Protein AF-A0A183K8B1-F1 (afdb_monomer)

Structure (mmCIF, N/CA/C/O backbone):
data_AF-A0A183K8B1-F1
#
_entry.id   AF-A0A183K8B1-F1
#
loop_
_atom_site.group_PDB
_atom_site.id
_atom_site.type_symbol
_atom_site.label_atom_id
_atom_site.label_alt_id
_atom_site.label_comp_id
_atom_site.label_asym_id
_atom_site.label_entity_id
_atom_site.label_seq_id
_atom_site.pdbx_PDB_ins_code
_atom_site.Cartn_x
_atom_site.Cartn_y
_atom_site.Cartn_z
_atom_site.occupancy
_atom_site.B_iso_or_equiv
_atom_site.auth_seq_id
_atom_site.auth_comp_id
_atom_site.auth_asym_id
_atom_site.auth_atom_id
_atom_site.pdbx_PDB_model_num
ATOM 1 N N . MET A 1 1 ? 23.539 -10.081 -23.481 1.00 60.12 1 MET A N 1
ATOM 2 C CA . MET A 1 1 ? 23.898 -10.140 -22.038 1.00 60.12 1 MET A CA 1
ATOM 3 C C . MET A 1 1 ? 22.701 -10.659 -21.256 1.00 60.12 1 MET A C 1
ATOM 5 O O . MET A 1 1 ? 21.601 -10.225 -21.561 1.00 60.12 1 MET A O 1
ATOM 9 N N . LYS A 1 2 ? 22.880 -11.548 -20.270 1.00 54.91 2 LYS A N 1
ATOM 10 C CA . LYS A 1 2 ? 21.775 -12.071 -19.443 1.00 54.91 2 LYS A CA 1
ATOM 11 C C . LYS A 1 2 ? 21.718 -11.310 -18.114 1.00 54.91 2 LYS A C 1
ATOM 13 O O . LYS A 1 2 ? 22.654 -11.416 -17.323 1.00 54.91 2 LYS A O 1
ATOM 18 N N . LEU A 1 3 ? 20.654 -10.541 -17.868 1.00 58.91 3 LEU A N 1
ATOM 19 C CA . LEU A 1 3 ? 20.384 -9.954 -16.553 1.00 58.91 3 LEU A CA 1
ATOM 20 C C . LEU A 1 3 ? 20.205 -11.081 -15.522 1.00 58.91 3 LEU A C 1
ATOM 22 O O . LEU A 1 3 ? 19.231 -11.828 -15.559 1.00 58.91 3 LEU A O 1
ATOM 26 N N . LYS A 1 4 ? 21.150 -11.212 -14.586 1.00 58.53 4 LYS A N 1
ATOM 27 C CA . LYS A 1 4 ? 20.960 -12.012 -13.370 1.00 58.53 4 LYS A CA 1
ATOM 28 C C . LYS A 1 4 ? 20.281 -11.132 -12.325 1.00 58.53 4 LYS A C 1
ATOM 30 O O . LYS A 1 4 ? 20.931 -10.667 -11.395 1.00 58.53 4 LYS A O 1
ATOM 35 N N . LEU A 1 5 ? 18.987 -10.863 -12.485 1.00 58.50 5 LEU A N 1
ATOM 36 C CA . LEU A 1 5 ? 18.216 -10.334 -11.364 1.00 58.50 5 LEU A CA 1
ATOM 37 C C . LEU A 1 5 ? 17.808 -11.507 -10.473 1.00 58.50 5 LEU A C 1
ATOM 39 O O . LEU A 1 5 ? 17.198 -12.468 -10.945 1.00 58.50 5 LEU A O 1
ATOM 43 N N . LYS A 1 6 ? 18.119 -11.427 -9.174 1.00 52.44 6 LYS A N 1
ATOM 44 C CA . LYS A 1 6 ? 17.425 -12.245 -8.177 1.00 52.44 6 LYS A CA 1
ATOM 45 C C . LYS A 1 6 ? 15.944 -11.880 -8.280 1.00 52.44 6 LYS A C 1
ATOM 47 O O . LYS A 1 6 ? 15.563 -10.780 -7.876 1.00 52.44 6 LYS A O 1
ATOM 52 N N . LYS A 1 7 ? 15.124 -12.795 -8.812 1.00 53.41 7 LYS A N 1
ATOM 53 C CA . LYS A 1 7 ? 13.683 -12.810 -8.549 1.00 53.41 7 LYS A CA 1
ATOM 54 C C . LYS A 1 7 ? 13.554 -12.986 -7.042 1.00 53.41 7 LYS A C 1
ATOM 56 O O . LYS A 1 7 ? 13.583 -14.106 -6.544 1.00 53.41 7 LYS A O 1
ATOM 61 N N . HIS A 1 8 ? 13.516 -11.888 -6.302 1.00 51.09 8 HIS A N 1
ATOM 62 C CA . HIS A 1 8 ? 13.042 -11.912 -4.931 1.00 51.09 8 HIS A CA 1
ATOM 63 C C . HIS A 1 8 ? 11.532 -12.072 -5.049 1.00 51.09 8 HIS A C 1
ATOM 65 O O . HIS A 1 8 ? 10.762 -11.122 -5.025 1.00 51.09 8 HIS A O 1
ATOM 71 N N . TRP A 1 9 ? 11.140 -13.310 -5.334 1.00 42.25 9 TRP A N 1
ATOM 72 C CA . TRP A 1 9 ? 9.777 -13.751 -5.168 1.00 42.25 9 TRP A CA 1
ATOM 73 C C . TRP A 1 9 ? 9.468 -13.686 -3.676 1.00 42.25 9 TRP A C 1
ATOM 75 O O . TRP A 1 9 ? 10.339 -13.950 -2.845 1.00 42.25 9 TRP A O 1
ATOM 85 N N . THR A 1 10 ? 8.251 -13.251 -3.389 1.00 49.09 10 THR A N 1
ATOM 86 C CA . THR A 1 10 ? 7.690 -12.783 -2.124 1.00 49.09 10 THR A CA 1
ATOM 87 C C . THR A 1 10 ? 7.927 -13.776 -0.990 1.00 49.09 10 THR A C 1
ATOM 89 O O . THR A 1 10 ? 7.078 -14.599 -0.661 1.00 49.09 10 THR A O 1
ATOM 92 N N . MET A 1 11 ? 9.114 -13.731 -0.391 1.00 42.12 11 MET A N 1
ATOM 93 C CA . MET A 1 11 ? 9.374 -14.451 0.843 1.00 42.12 11 MET A CA 1
ATOM 94 C C . MET A 1 11 ? 8.544 -13.747 1.904 1.00 42.12 11 MET A C 1
ATOM 96 O O . MET A 1 11 ? 8.715 -12.544 2.096 1.00 42.12 11 MET A O 1
ATOM 100 N N . GLY A 1 12 ? 7.584 -14.478 2.472 1.00 49.41 12 GLY A N 1
ATOM 101 C CA . GLY A 1 12 ? 6.539 -13.978 3.355 1.00 49.41 12 GLY A CA 1
ATOM 102 C C . GLY A 1 12 ? 7.092 -13.099 4.464 1.00 49.41 12 GLY A C 1
ATOM 103 O O . GLY A 1 12 ? 7.432 -13.572 5.544 1.00 49.41 12 GLY A O 1
ATOM 104 N N . TRP A 1 13 ? 7.157 -11.801 4.195 1.00 39.41 13 TRP A N 1
ATOM 105 C CA . TRP A 1 13 ? 7.275 -10.807 5.231 1.00 39.41 13 TRP A CA 1
ATOM 106 C C . TRP A 1 13 ? 5.861 -10.584 5.730 1.00 39.41 13 TRP A C 1
ATOM 108 O O . TRP A 1 13 ? 5.041 -9.960 5.051 1.00 39.41 13 TRP A O 1
ATOM 118 N N . THR A 1 14 ? 5.568 -11.086 6.925 1.00 49.25 14 THR A N 1
ATOM 119 C CA . THR A 1 14 ? 4.448 -10.579 7.714 1.00 49.25 14 THR A CA 1
ATOM 120 C C . THR A 1 14 ? 4.822 -9.159 8.124 1.00 49.25 14 THR A C 1
ATOM 122 O O . THR A 1 14 ? 5.281 -8.905 9.234 1.00 49.25 14 THR A O 1
ATOM 125 N N . THR A 1 15 ? 4.744 -8.224 7.177 1.00 55.34 15 THR A N 1
ATOM 126 C CA . THR A 1 15 ? 4.876 -6.801 7.470 1.00 55.34 15 THR A CA 1
ATOM 127 C C . THR A 1 15 ? 3.787 -6.494 8.494 1.00 55.34 15 THR A C 1
ATOM 129 O O . THR A 1 15 ? 2.632 -6.831 8.216 1.00 55.34 15 THR A O 1
ATOM 132 N N . PRO A 1 16 ? 4.102 -5.924 9.673 1.00 64.56 16 PRO A N 1
ATOM 133 C CA . PRO A 1 16 ? 3.081 -5.552 10.638 1.00 64.56 16 PRO A CA 1
ATOM 134 C C . PRO A 1 16 ? 2.057 -4.672 9.932 1.00 64.56 16 PRO A C 1
ATOM 136 O O . PRO A 1 16 ? 2.375 -3.571 9.477 1.00 64.56 16 PRO A O 1
ATOM 139 N N . GLN A 1 17 ? 0.852 -5.205 9.753 1.00 69.62 17 GLN A N 1
ATOM 140 C CA . GLN A 1 17 ? -0.172 -4.524 8.989 1.00 69.62 17 GLN A CA 1
ATOM 141 C C . GLN A 1 17 ? -0.640 -3.334 9.819 1.00 69.62 17 GLN A C 1
ATOM 143 O O . GLN A 1 17 ? -1.295 -3.486 10.848 1.00 69.62 17 GLN A O 1
ATOM 148 N N . MET A 1 18 ? -0.208 -2.140 9.419 1.00 82.38 18 MET A N 1
ATOM 149 C CA . MET A 1 18 ? -0.478 -0.929 10.181 1.00 82.38 18 MET A CA 1
ATOM 150 C C . MET A 1 18 ? -1.971 -0.614 10.131 1.00 82.38 18 MET A C 1
ATOM 152 O O . MET A 1 18 ? -2.598 -0.699 9.074 1.00 82.38 18 MET A O 1
ATOM 156 N N . PHE A 1 19 ? -2.539 -0.204 11.261 1.00 86.94 19 PHE A N 1
ATOM 157 C CA . PHE A 1 19 ? -3.896 0.331 11.295 1.00 86.94 19 PHE A CA 1
ATOM 158 C C . PHE A 1 19 ? -3.945 1.719 10.654 1.00 86.94 19 PHE A C 1
ATOM 160 O O . PHE A 1 19 ? -2.958 2.462 10.655 1.00 86.94 19 PHE A O 1
ATOM 167 N N . ASN A 1 20 ? -5.098 2.084 10.096 1.00 84.19 20 ASN A N 1
ATOM 168 C CA . ASN A 1 20 ? -5.279 3.416 9.537 1.00 84.19 20 ASN A CA 1
ATOM 169 C C . ASN A 1 20 ? -5.493 4.453 10.657 1.00 84.19 20 ASN A C 1
ATOM 171 O O . ASN A 1 20 ? -6.607 4.666 11.130 1.00 84.19 20 ASN A O 1
ATOM 175 N N . THR A 1 21 ? -4.416 5.121 11.074 1.00 83.75 21 THR A N 1
ATOM 176 C CA . THR A 1 21 ? -4.439 6.118 12.158 1.00 83.75 21 THR A CA 1
ATOM 177 C C . THR A 1 21 ? -5.185 7.404 11.803 1.00 83.75 21 THR A C 1
ATOM 179 O O . THR A 1 21 ? -5.576 8.135 12.710 1.00 83.75 21 THR A O 1
ATOM 182 N N . ALA A 1 22 ? -5.456 7.670 10.518 1.00 85.88 22 ALA A N 1
ATOM 183 C CA . ALA A 1 22 ? -6.244 8.832 10.100 1.00 85.88 22 ALA A CA 1
ATOM 184 C C . ALA A 1 22 ? -7.673 8.799 10.669 1.00 85.88 22 ALA A C 1
ATOM 186 O O . ALA A 1 22 ? -8.267 9.844 10.908 1.00 85.88 22 ALA A O 1
ATOM 187 N N . PHE A 1 23 ? -8.212 7.611 10.964 1.00 83.31 23 PHE A N 1
ATOM 188 C CA . PHE A 1 23 ? -9.532 7.479 11.579 1.00 83.31 23 PHE A CA 1
ATOM 189 C C . PHE A 1 23 ? -9.610 8.003 13.015 1.00 83.31 23 PHE A C 1
ATOM 191 O O . PHE A 1 23 ? -10.708 8.273 13.483 1.00 83.31 23 PHE A O 1
ATOM 198 N N . LEU A 1 24 ? -8.479 8.188 13.700 1.00 84.88 24 LEU A N 1
ATOM 199 C CA . LEU A 1 24 ? -8.454 8.809 15.027 1.00 84.88 24 LEU A CA 1
ATOM 200 C C . LEU A 1 24 ? -8.565 10.341 14.966 1.00 84.88 24 LEU A C 1
ATOM 202 O O . LEU A 1 24 ? -8.808 10.963 15.995 1.00 84.88 24 LEU A O 1
ATOM 206 N N . GLN A 1 25 ? -8.387 10.947 13.786 1.00 89.81 25 GLN A N 1
ATOM 207 C CA . GLN A 1 25 ? -8.589 12.388 13.582 1.00 89.81 25 GLN A CA 1
ATOM 208 C C . GLN A 1 25 ? -10.073 12.738 13.398 1.00 89.81 25 GLN A C 1
ATOM 210 O O . GLN A 1 25 ? -10.485 13.865 13.652 1.00 89.81 25 GLN A O 1
ATOM 215 N N . ASP A 1 26 ? -10.878 11.766 12.972 1.00 90.75 26 ASP A N 1
ATOM 216 C CA . ASP A 1 26 ? -12.327 11.884 12.847 1.00 90.75 26 ASP A CA 1
ATOM 217 C C . ASP A 1 26 ? -12.967 11.708 14.232 1.00 90.75 26 ASP A C 1
ATOM 219 O O . ASP A 1 26 ? -12.818 10.667 14.877 1.00 90.75 26 ASP A O 1
ATOM 223 N N . THR A 1 27 ? -13.650 12.750 14.712 1.00 93.88 27 THR A N 1
ATOM 224 C CA . THR A 1 27 ? -14.203 12.785 16.075 1.00 93.88 27 THR A CA 1
ATOM 225 C C . THR A 1 27 ? -15.270 11.710 16.298 1.00 93.88 27 THR A C 1
ATOM 227 O O . THR A 1 27 ? -15.274 11.068 17.351 1.00 93.88 27 THR A O 1
ATOM 230 N N . ASP A 1 28 ? -16.120 11.444 15.306 1.00 92.88 28 ASP A N 1
ATOM 231 C CA . ASP A 1 28 ? -17.182 10.439 15.411 1.00 92.88 28 ASP A CA 1
ATOM 232 C C . ASP A 1 28 ? -16.593 9.029 15.464 1.00 92.88 28 ASP A C 1
ATOM 234 O O . ASP A 1 28 ? -16.975 8.203 16.300 1.00 92.88 28 ASP A O 1
ATOM 238 N N . LYS A 1 29 ? -15.591 8.756 14.623 1.00 91.00 29 LYS A N 1
ATOM 239 C CA . LYS A 1 29 ? -14.882 7.470 14.631 1.00 91.00 29 LYS A CA 1
ATOM 240 C C . LYS A 1 29 ? -14.051 7.264 15.889 1.00 91.00 29 LYS A C 1
ATOM 242 O O . LYS A 1 29 ? -14.022 6.148 16.408 1.00 91.00 29 LYS A O 1
ATOM 247 N N . LEU A 1 30 ? -13.414 8.309 16.412 1.00 91.25 30 LEU A N 1
ATOM 248 C CA . LEU A 1 30 ? -12.696 8.244 17.683 1.00 91.25 30 LEU A CA 1
ATOM 249 C C . LEU A 1 30 ? -13.650 7.911 18.839 1.00 91.25 30 LEU A C 1
ATOM 251 O O . LEU A 1 30 ? -13.333 7.069 19.679 1.00 91.25 30 LEU A O 1
ATOM 255 N N . ASN A 1 31 ? -14.832 8.529 18.871 1.00 93.12 31 ASN A N 1
ATOM 256 C CA . ASN A 1 31 ? -15.851 8.226 19.874 1.00 93.12 31 ASN A CA 1
ATOM 257 C C . ASN A 1 31 ? -16.369 6.791 19.734 1.00 93.12 31 ASN A C 1
ATOM 259 O O . ASN A 1 31 ? -16.463 6.074 20.730 1.00 93.12 31 ASN A O 1
ATOM 263 N N . LYS A 1 32 ? -16.598 6.322 18.501 1.00 93.62 32 LYS A N 1
ATOM 264 C CA . LYS A 1 32 ? -16.931 4.918 18.234 1.00 93.62 32 LYS A CA 1
ATOM 265 C C . LYS A 1 32 ? -15.842 3.967 18.737 1.00 93.62 32 LYS A C 1
ATOM 267 O O . LYS A 1 32 ? -16.165 2.973 19.380 1.00 93.62 32 LYS A O 1
ATOM 272 N N . PHE A 1 33 ? -14.567 4.274 18.494 1.00 92.50 33 PHE A N 1
ATOM 273 C CA . PHE A 1 33 ? -13.443 3.482 19.000 1.00 92.50 33 PHE A CA 1
ATOM 274 C C . PHE A 1 33 ? -13.455 3.387 20.525 1.00 92.50 33 PHE A C 1
ATOM 276 O O . PHE A 1 33 ? -13.341 2.286 21.056 1.00 92.50 33 PHE A O 1
ATOM 283 N N . LYS A 1 34 ? -13.659 4.510 21.227 1.00 93.25 34 LYS A N 1
ATOM 284 C CA . LYS A 1 34 ? -13.766 4.528 22.693 1.00 93.25 34 LYS A CA 1
ATOM 285 C C . LYS A 1 34 ? -14.896 3.626 23.189 1.00 93.25 34 LYS A C 1
ATOM 287 O O . LYS A 1 34 ? -14.653 2.809 24.066 1.00 93.25 34 LYS A O 1
ATOM 292 N N . ILE A 1 35 ? -16.088 3.719 22.595 1.00 94.81 35 ILE A N 1
ATOM 293 C CA . ILE A 1 35 ? -17.249 2.900 22.983 1.00 94.81 35 ILE A CA 1
ATOM 294 C C . ILE A 1 35 ? -16.970 1.409 22.757 1.00 94.81 35 ILE A C 1
ATOM 296 O O . ILE A 1 35 ? -17.158 0.603 23.665 1.00 94.81 35 ILE A O 1
ATOM 300 N N . VAL A 1 36 ? -16.483 1.034 21.568 1.00 95.31 36 VAL A N 1
ATOM 301 C CA . VAL A 1 36 ? -16.162 -0.366 21.236 1.00 95.31 36 VAL A CA 1
ATOM 302 C C . VAL A 1 36 ? -15.097 -0.917 22.182 1.00 95.31 36 VAL A C 1
ATOM 304 O O . VAL A 1 36 ? -15.221 -2.041 22.667 1.00 95.31 36 VAL A O 1
ATOM 307 N N . LEU A 1 37 ? -14.063 -0.125 22.472 1.00 93.62 37 LEU A N 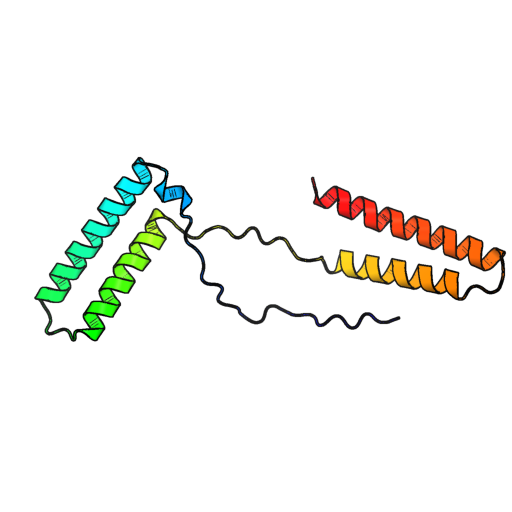1
ATOM 308 C CA . LEU A 1 37 ? -12.998 -0.509 23.387 1.00 93.62 37 LEU A CA 1
ATOM 309 C C . LEU A 1 37 ? -13.531 -0.701 24.812 1.00 93.62 37 LEU A C 1
ATOM 311 O O . LEU A 1 37 ? -13.280 -1.746 25.405 1.00 93.62 37 LEU A O 1
ATOM 315 N N . SER A 1 38 ? -14.302 0.255 25.336 1.00 92.81 38 SER A N 1
ATOM 316 C CA . SER A 1 38 ? -14.916 0.173 26.666 1.00 92.81 38 SER A CA 1
ATOM 317 C C . SER A 1 38 ? -15.825 -1.045 26.807 1.00 92.81 38 SER A C 1
ATOM 319 O O . SER A 1 38 ? -15.702 -1.780 27.782 1.00 92.81 38 SER A O 1
ATOM 321 N N . ASN A 1 39 ? -16.667 -1.320 25.808 1.00 92.69 39 ASN A N 1
ATOM 322 C CA . ASN A 1 39 ? -17.549 -2.487 25.818 1.00 92.69 39 ASN A CA 1
ATOM 323 C C . ASN A 1 39 ? -16.753 -3.803 25.844 1.00 92.69 39 ASN A C 1
ATOM 325 O O . ASN A 1 39 ? -17.090 -4.717 26.595 1.00 92.69 39 ASN A O 1
ATOM 329 N N . LYS A 1 40 ? -15.669 -3.900 25.061 1.00 91.44 40 LYS A N 1
ATOM 330 C CA . LYS A 1 40 ? -14.796 -5.087 25.044 1.00 91.44 40 LYS A CA 1
ATOM 331 C C . LYS A 1 40 ? -14.029 -5.263 26.353 1.00 91.44 40 LYS A C 1
ATOM 333 O O . LYS A 1 40 ? -13.895 -6.388 26.821 1.00 91.44 40 LYS A O 1
ATOM 338 N N . PHE A 1 41 ? -13.550 -4.175 26.953 1.00 87.50 41 PHE A N 1
ATOM 339 C CA . PHE A 1 41 ? -12.888 -4.225 28.257 1.00 87.50 41 PHE A CA 1
ATOM 340 C C . PHE A 1 41 ? -13.843 -4.618 29.380 1.00 87.50 41 PHE A C 1
ATOM 342 O O . PHE A 1 41 ? -13.432 -5.371 30.255 1.00 87.50 41 PHE A O 1
ATOM 349 N N . GLN A 1 42 ? -15.098 -4.164 29.344 1.00 89.50 42 GLN A N 1
ATOM 350 C CA . GLN A 1 42 ? -16.102 -4.580 30.321 1.00 89.50 42 GLN A CA 1
ATOM 351 C C . GLN A 1 42 ? -16.349 -6.089 30.237 1.00 89.50 42 GLN A C 1
ATOM 353 O O . GLN A 1 42 ? -16.185 -6.785 31.232 1.00 89.50 42 GLN A O 1
ATOM 358 N N . ALA A 1 43 ? -16.614 -6.608 29.033 1.00 85.06 43 ALA A N 1
ATOM 359 C CA . ALA A 1 43 ? -16.785 -8.045 28.816 1.00 85.06 43 ALA A CA 1
ATOM 360 C C . ALA A 1 43 ? -15.550 -8.857 29.253 1.00 85.06 43 ALA A C 1
ATOM 362 O O . ALA A 1 43 ? -15.673 -9.959 29.782 1.00 85.06 43 ALA A O 1
ATOM 363 N N . PHE A 1 44 ? -14.351 -8.304 29.054 1.00 82.38 44 PHE A N 1
ATOM 364 C CA . PHE A 1 44 ? -13.109 -8.927 29.496 1.00 82.38 44 PHE A CA 1
ATOM 365 C C . PHE A 1 44 ? -12.945 -8.908 31.023 1.00 82.38 44 PHE A C 1
ATOM 367 O O . PHE A 1 44 ? -12.529 -9.903 31.603 1.00 82.38 44 PHE A O 1
ATOM 374 N N . HIS A 1 45 ? -13.294 -7.809 31.690 1.00 80.25 45 HIS A N 1
ATOM 375 C CA . HIS A 1 45 ? -13.273 -7.709 33.149 1.00 80.25 45 HIS A CA 1
ATOM 376 C C . HIS A 1 45 ? -14.269 -8.680 33.795 1.00 80.25 45 HIS A C 1
ATOM 378 O O . HIS A 1 45 ? -13.930 -9.356 34.764 1.00 80.25 45 HIS A O 1
ATOM 384 N N . ASP A 1 46 ? -15.468 -8.803 33.225 1.00 83.88 46 ASP A N 1
ATOM 385 C CA . ASP A 1 46 ? -16.482 -9.753 33.686 1.00 83.88 46 ASP A CA 1
ATOM 386 C C . ASP A 1 46 ? -15.987 -11.206 33.552 1.00 83.88 4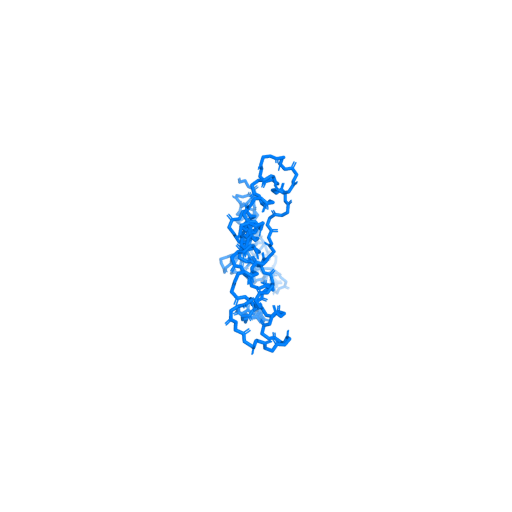6 ASP A C 1
ATOM 388 O O . ASP A 1 46 ? -16.211 -12.017 34.449 1.00 83.88 46 ASP A O 1
ATOM 392 N N . LEU A 1 47 ? -15.237 -11.514 32.485 1.00 80.06 47 LEU A N 1
ATOM 393 C CA . LEU A 1 47 ? -14.582 -12.811 32.287 1.00 80.06 47 LEU A CA 1
ATOM 394 C C . LEU A 1 47 ? -13.471 -13.072 33.321 1.00 80.06 47 LEU A C 1
ATOM 396 O O . LEU A 1 47 ? -13.394 -14.166 33.873 1.00 80.06 47 LEU A O 1
ATOM 400 N N . LEU A 1 48 ? -12.631 -12.073 33.615 1.00 75.75 48 LEU A N 1
ATOM 401 C CA . LEU A 1 48 ? -11.520 -12.208 34.565 1.00 75.75 48 LEU A CA 1
ATOM 402 C C . LEU A 1 48 ? -11.967 -12.420 36.015 1.00 75.75 48 LEU A C 1
ATOM 404 O O . LEU A 1 48 ? -11.271 -13.089 36.770 1.00 75.75 48 LEU A O 1
ATOM 408 N N . ASN A 1 49 ? -13.113 -11.865 36.413 1.00 73.69 49 ASN A N 1
ATOM 409 C CA . ASN A 1 49 ? -13.626 -12.021 37.777 1.00 73.69 49 ASN A CA 1
ATOM 410 C C . ASN A 1 49 ? -14.270 -13.394 38.039 1.00 73.69 49 ASN A C 1
ATOM 412 O O . ASN A 1 49 ? -14.583 -13.701 39.188 1.00 73.69 49 ASN A O 1
ATOM 416 N N . GLY A 1 50 ? -14.492 -14.204 36.997 1.00 66.19 50 GLY A N 1
ATOM 417 C CA . GLY A 1 50 ? -15.111 -15.528 37.103 1.00 66.19 50 GLY A CA 1
ATOM 418 C C . GLY A 1 50 ? -14.132 -16.707 37.140 1.00 66.19 50 GLY A C 1
ATOM 419 O O . GLY A 1 50 ? -14.546 -17.812 37.481 1.00 66.19 50 GLY A O 1
ATOM 420 N N . GLU A 1 51 ? -12.855 -16.506 36.800 1.00 60.62 51 GLU A N 1
ATOM 421 C CA . GLU A 1 51 ? -11.882 -17.586 36.593 1.00 60.62 51 GLU A CA 1
ATOM 422 C C . GLU A 1 51 ? -10.529 -17.233 37.241 1.00 60.62 51 GLU A C 1
ATOM 424 O O . GLU A 1 51 ? -10.045 -16.107 37.108 1.00 60.62 51 GLU A O 1
ATOM 429 N N . GLU A 1 52 ? -9.908 -18.191 37.949 1.00 64.50 52 GLU A N 1
ATOM 430 C CA . GLU A 1 52 ? -8.580 -18.057 38.578 1.00 64.50 52 GLU A CA 1
ATOM 431 C C . GLU A 1 52 ? -7.491 -18.023 37.491 1.00 64.50 52 GLU A C 1
ATOM 433 O O . GLU A 1 52 ? -6.753 -18.972 37.225 1.00 64.50 52 GLU A O 1
ATOM 438 N N . THR A 1 53 ? -7.467 -16.912 36.768 1.00 67.38 53 THR A N 1
ATOM 439 C CA . THR A 1 53 ? -6.680 -16.721 35.562 1.00 67.38 53 THR A CA 1
ATOM 440 C C . THR A 1 53 ? -5.286 -16.227 35.912 1.00 67.38 53 THR A C 1
ATOM 442 O O . THR A 1 53 ? -5.074 -15.307 36.703 1.00 67.38 53 THR A O 1
ATOM 445 N N . THR A 1 54 ? -4.285 -16.846 35.294 1.00 81.12 54 THR A N 1
ATOM 446 C CA . THR A 1 54 ? -2.890 -16.447 35.482 1.00 81.12 54 THR A CA 1
ATOM 447 C C . THR A 1 54 ? -2.647 -15.029 34.946 1.00 81.12 54 THR A C 1
ATOM 449 O O . THR A 1 54 ? -3.225 -14.605 33.946 1.00 81.12 54 THR A O 1
ATOM 452 N N . MET A 1 55 ? -1.706 -14.291 35.535 1.00 80.88 55 MET A N 1
ATOM 453 C CA . MET A 1 55 ? -1.335 -12.950 35.051 1.00 80.88 55 MET A CA 1
ATOM 454 C C . MET A 1 55 ? -0.975 -12.928 33.546 1.00 80.88 55 MET A C 1
ATOM 456 O O . MET A 1 55 ? -1.233 -11.947 32.847 1.00 80.88 55 MET A O 1
ATOM 460 N N . VAL A 1 56 ? -0.423 -14.031 33.026 1.00 82.62 56 VAL A N 1
ATOM 461 C CA . VAL A 1 56 ? -0.054 -14.198 31.611 1.00 82.62 56 VAL A CA 1
ATOM 462 C C . VAL A 1 56 ? -1.283 -14.275 30.701 1.00 82.62 56 VAL A C 1
ATOM 464 O O . VAL A 1 56 ? -1.302 -13.628 29.651 1.00 82.62 56 VAL A O 1
ATOM 467 N N . SER A 1 57 ? -2.319 -15.027 31.089 1.00 83.50 57 SER A N 1
ATOM 468 C CA . SER A 1 57 ? -3.578 -15.082 30.332 1.00 83.50 57 SER A CA 1
ATOM 469 C C . SE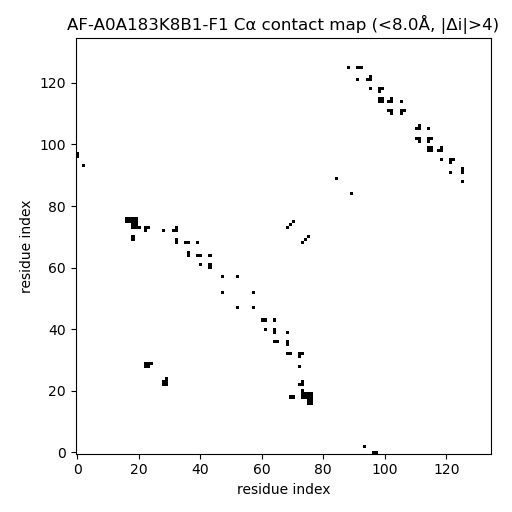R A 1 57 ? -4.284 -13.728 30.325 1.00 83.50 57 SER A C 1
ATOM 471 O O . SER A 1 57 ? -4.805 -13.317 29.289 1.00 83.50 57 SER A O 1
ATOM 473 N N . ASN A 1 58 ? -4.196 -12.981 31.427 1.00 84.88 58 ASN A N 1
ATOM 474 C CA . ASN A 1 58 ? -4.841 -11.671 31.550 1.00 84.88 58 ASN A CA 1
ATOM 475 C C . ASN A 1 58 ? -4.179 -10.664 30.612 1.00 84.88 58 ASN A C 1
ATOM 477 O O . ASN A 1 58 ? -4.851 -9.975 29.845 1.00 84.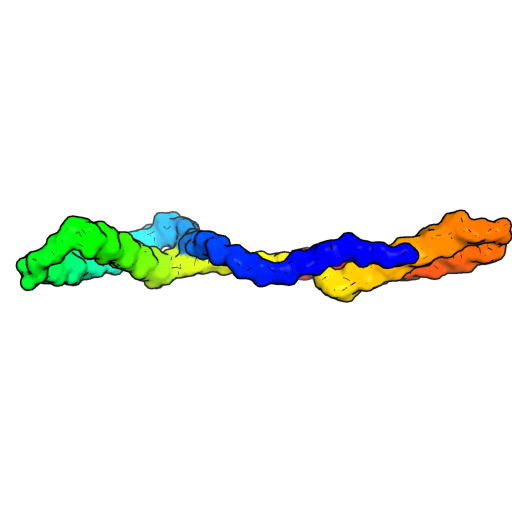88 58 ASN A O 1
ATOM 481 N N . TRP A 1 59 ? -2.845 -10.651 30.589 1.00 85.94 59 TRP A N 1
ATOM 482 C CA . TRP A 1 59 ? -2.084 -9.837 29.647 1.00 85.94 59 TRP A CA 1
ATOM 483 C C . TRP A 1 59 ? -2.399 -10.177 28.182 1.00 85.94 59 TRP A C 1
ATOM 485 O O . TRP A 1 59 ? -2.558 -9.278 27.350 1.00 85.94 59 TRP A O 1
ATOM 495 N N . LYS A 1 60 ? -2.533 -11.470 27.858 1.00 88.69 60 LYS A N 1
ATOM 496 C CA . LYS A 1 60 ? -2.910 -11.924 26.513 1.00 88.69 60 LYS A CA 1
ATOM 497 C C . LYS A 1 60 ? -4.292 -11.402 26.110 1.00 88.69 60 LYS A C 1
ATOM 499 O O . LYS 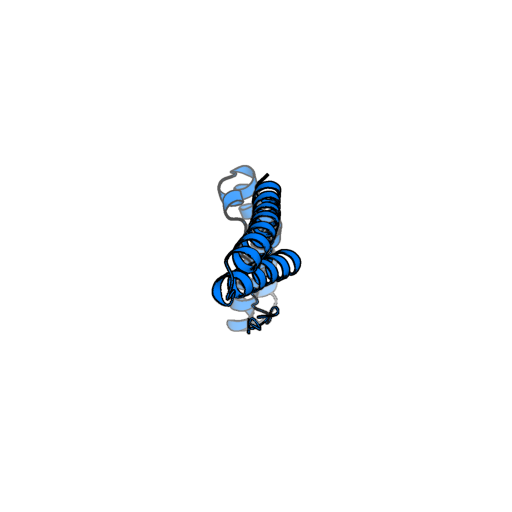A 1 60 ? -4.424 -10.841 25.024 1.00 88.69 60 LYS A O 1
ATOM 504 N N . GLY A 1 61 ? -5.285 -11.521 26.986 1.00 88.25 61 GLY A N 1
ATOM 505 C CA . GLY A 1 61 ? -6.645 -11.079 26.693 1.00 88.25 61 GLY A CA 1
ATOM 506 C C . GLY A 1 61 ? -6.782 -9.558 26.546 1.00 88.25 61 GLY A C 1
ATOM 507 O O . GLY A 1 61 ? -7.449 -9.096 25.622 1.00 88.25 61 GLY A O 1
ATOM 508 N N . ILE A 1 62 ? -6.048 -8.763 27.339 1.00 87.12 62 ILE A N 1
ATOM 509 C CA . ILE A 1 62 ? -5.970 -7.299 27.154 1.00 87.12 62 ILE A CA 1
ATOM 510 C C . ILE A 1 62 ? -5.432 -6.965 25.759 1.00 87.12 62 ILE A C 1
ATOM 512 O O . ILE A 1 62 ? -5.993 -6.134 25.037 1.00 87.12 62 ILE A O 1
ATOM 516 N N . LYS A 1 63 ? -4.346 -7.631 25.354 1.00 90.31 63 LYS A N 1
ATOM 517 C CA . LYS A 1 63 ? -3.742 -7.426 24.036 1.00 90.31 63 LYS A CA 1
ATOM 518 C C . LYS A 1 63 ? -4.719 -7.780 22.911 1.00 90.31 63 LYS A C 1
ATOM 520 O O . LYS A 1 63 ? -4.789 -7.050 21.920 1.00 90.31 63 LYS A O 1
ATOM 525 N N . GLU A 1 64 ? -5.479 -8.861 23.057 1.00 89.94 64 GLU A N 1
ATOM 526 C CA . GLU A 1 64 ? -6.491 -9.299 22.089 1.00 89.94 64 GLU A CA 1
ATOM 527 C C . GLU A 1 64 ? -7.684 -8.339 22.016 1.00 89.94 64 GLU A C 1
ATOM 529 O O . GLU A 1 64 ? -8.093 -7.975 20.912 1.00 89.94 64 GLU A O 1
ATOM 534 N N . ALA A 1 65 ? -8.183 -7.846 23.153 1.00 89.69 65 ALA A N 1
ATOM 535 C CA . ALA A 1 65 ? -9.273 -6.872 23.208 1.00 89.69 65 ALA A CA 1
ATOM 536 C C . ALA A 1 65 ? -8.906 -5.566 22.484 1.00 89.69 65 ALA A C 1
ATOM 538 O O . ALA A 1 65 ? -9.656 -5.102 21.618 1.00 89.69 65 ALA A O 1
ATOM 539 N N . ILE A 1 66 ? -7.715 -5.021 22.763 1.00 90.75 66 ILE A N 1
ATOM 540 C CA . ILE A 1 66 ? -7.196 -3.822 22.088 1.00 90.75 66 ILE A CA 1
ATOM 541 C C . ILE A 1 66 ? -7.028 -4.088 20.588 1.00 90.75 66 ILE A C 1
ATOM 543 O O . ILE A 1 66 ? -7.501 -3.314 19.756 1.00 90.75 66 ILE A O 1
ATO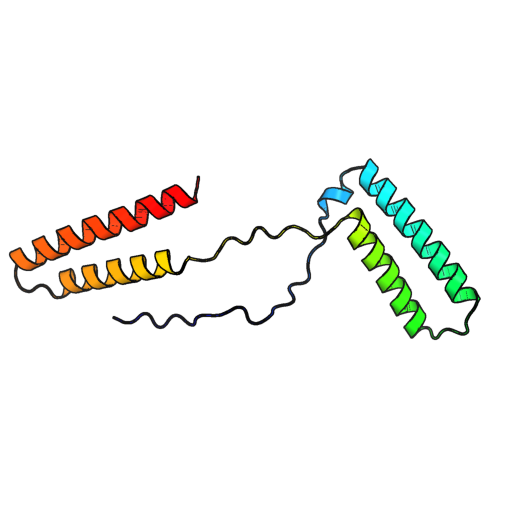M 547 N N . THR A 1 67 ? -6.395 -5.206 20.225 1.00 91.38 67 THR A N 1
ATOM 548 C CA . THR A 1 67 ? -6.156 -5.564 18.819 1.00 91.38 67 THR A CA 1
ATOM 549 C C . THR A 1 67 ? -7.471 -5.730 18.056 1.00 91.38 67 THR A C 1
ATOM 551 O O . THR A 1 67 ? -7.588 -5.283 16.917 1.00 91.38 67 THR A O 1
ATOM 554 N N . SER A 1 68 ? -8.483 -6.332 18.677 1.00 90.75 68 SER A N 1
ATOM 555 C CA . SER A 1 68 ? -9.813 -6.523 18.097 1.00 90.75 68 SER A CA 1
ATOM 556 C C . SER A 1 68 ? -10.555 -5.196 17.909 1.00 90.75 68 SER A C 1
ATOM 558 O O . SER A 1 68 ? -11.144 -4.963 16.855 1.00 90.75 68 SER A O 1
ATOM 560 N N . ALA A 1 69 ? -10.507 -4.287 18.889 1.00 91.81 69 ALA A N 1
ATOM 561 C CA . ALA A 1 69 ? -11.087 -2.947 18.757 1.00 91.81 69 ALA A CA 1
ATOM 562 C C . ALA A 1 69 ? -10.430 -2.142 17.620 1.00 91.81 69 ALA A C 1
ATOM 564 O O . ALA A 1 69 ? -11.124 -1.504 16.826 1.00 91.81 69 ALA A O 1
ATOM 565 N N . CYS A 1 70 ? -9.101 -2.220 17.495 1.00 89.88 70 CYS A N 1
ATOM 566 C CA . CYS A 1 70 ? -8.366 -1.581 16.404 1.00 89.88 70 CYS A CA 1
ATOM 567 C C . CYS A 1 70 ? -8.785 -2.128 15.030 1.00 89.88 70 CYS A C 1
ATOM 569 O O . CYS A 1 70 ? -9.019 -1.341 14.115 1.00 89.88 70 CYS A O 1
ATOM 571 N N . HIS A 1 71 ? -8.940 -3.449 14.879 1.00 90.19 71 HIS A N 1
ATOM 572 C CA . HIS A 1 71 ? -9.419 -4.042 13.624 1.00 90.19 71 HIS A CA 1
ATOM 573 C C . HIS A 1 71 ? -10.827 -3.575 13.248 1.00 90.19 71 HIS A C 1
ATOM 575 O O . HIS A 1 71 ? -11.064 -3.251 12.087 1.00 90.19 71 HIS A O 1
ATOM 581 N N . GLU A 1 72 ? -11.741 -3.522 14.215 1.00 90.75 72 GLU A N 1
ATOM 582 C CA . GLU A 1 72 ? -13.151 -3.203 13.973 1.00 90.75 72 GLU A CA 1
ATOM 583 C C . GLU A 1 72 ? -13.377 -1.745 13.555 1.00 90.75 72 GLU A C 1
ATOM 585 O O . GLU A 1 72 ? -14.216 -1.469 12.698 1.00 90.75 72 GLU A O 1
ATOM 590 N N . VAL A 1 73 ? -12.636 -0.806 14.153 1.00 91.12 73 VAL A N 1
ATOM 591 C CA . VAL A 1 73 ? -12.876 0.629 13.932 1.00 91.12 73 VAL A CA 1
ATOM 592 C C . VAL A 1 73 ? -11.852 1.264 13.003 1.00 91.12 73 VAL A C 1
ATOM 594 O O . VAL A 1 73 ? -12.226 2.042 12.128 1.00 91.12 73 VAL A O 1
ATOM 597 N N . LEU A 1 74 ? -10.566 0.953 13.179 1.00 89.69 74 LEU A N 1
ATOM 598 C CA . LEU A 1 74 ? -9.503 1.558 12.374 1.00 89.69 74 LEU A CA 1
ATOM 599 C C . LEU A 1 74 ? -9.295 0.794 11.068 1.00 89.69 74 LEU A C 1
ATOM 601 O O . LEU A 1 74 ? -8.938 1.390 10.055 1.00 89.69 74 LEU A O 1
ATOM 605 N N . GLY A 1 75 ? -9.495 -0.524 11.084 1.00 87.88 75 GLY A N 1
ATOM 606 C CA . GLY A 1 75 ? -9.171 -1.378 9.952 1.00 87.88 75 GLY A CA 1
ATOM 607 C C . GLY A 1 75 ? -7.700 -1.272 9.534 1.00 87.88 75 GLY A C 1
ATOM 608 O O . GLY A 1 75 ? -6.897 -0.481 10.042 1.00 87.88 75 GLY A O 1
ATOM 609 N N . HIS A 1 76 ? -7.307 -2.100 8.578 1.00 84.94 76 HIS A N 1
ATOM 610 C CA . HIS A 1 76 ? -5.945 -2.053 8.067 1.00 84.94 76 HIS A CA 1
ATOM 611 C C . HIS A 1 76 ? -5.755 -0.923 7.070 1.00 84.94 76 HIS A C 1
ATOM 613 O O . HIS A 1 76 ? -6.599 -0.664 6.209 1.00 84.94 76 HIS A O 1
ATOM 619 N N . LYS A 1 77 ? -4.588 -0.285 7.141 1.00 81.62 77 LYS A N 1
ATOM 620 C CA . LYS A 1 77 ? -4.133 0.616 6.095 1.00 81.62 77 LYS A CA 1
ATOM 621 C C . LYS A 1 77 ? -4.030 -0.189 4.803 1.00 81.62 77 LYS A C 1
ATOM 623 O O . 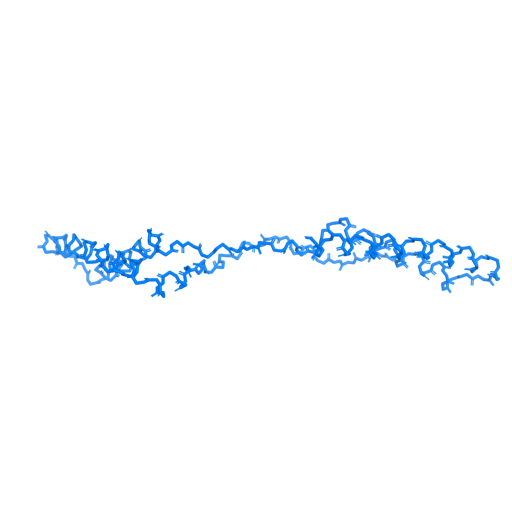LYS A 1 77 ? -3.302 -1.180 4.724 1.00 81.62 77 LYS A O 1
ATOM 628 N N . LYS A 1 78 ? -4.773 0.236 3.781 1.00 73.88 78 LYS A N 1
ATOM 629 C CA . LYS A 1 78 ? -4.652 -0.344 2.446 1.00 73.88 78 LYS A CA 1
ATOM 630 C C . LYS A 1 78 ? -3.266 0.003 1.921 1.00 73.88 78 LYS A C 1
ATOM 632 O O . LYS A 1 78 ? -2.951 1.168 1.682 1.00 73.88 78 LYS A O 1
ATOM 637 N N . HIS A 1 79 ? -2.426 -1.009 1.772 1.00 67.56 79 HIS A N 1
ATOM 638 C CA . HIS A 1 79 ? -1.208 -0.866 1.002 1.00 67.56 79 HIS A CA 1
ATOM 639 C C . HIS A 1 79 ? -1.620 -0.892 -0.465 1.00 67.56 79 HIS A C 1
ATOM 641 O O . HIS A 1 79 ? -2.022 -1.932 -0.982 1.00 67.56 79 HIS A O 1
ATOM 647 N N . HIS A 1 80 ? -1.555 0.258 -1.135 1.00 61.47 80 HIS A N 1
ATOM 648 C CA . HIS A 1 80 ? -1.546 0.261 -2.590 1.00 61.47 80 HIS A CA 1
ATOM 649 C C . HIS A 1 80 ? -0.260 -0.441 -2.997 1.00 61.47 80 HIS A C 1
ATOM 651 O O . HIS A 1 80 ? 0.832 0.112 -2.849 1.00 61.47 80 HIS A O 1
ATOM 657 N N . HIS A 1 81 ? -0.378 -1.700 -3.410 1.00 58.31 81 HIS A N 1
ATOM 658 C CA . HIS A 1 81 ? 0.754 -2.396 -3.977 1.00 58.31 81 HIS A CA 1
ATOM 659 C C . HIS A 1 81 ? 1.105 -1.668 -5.269 1.00 58.31 81 HIS A C 1
ATOM 661 O O . HIS A 1 81 ? 0.396 -1.763 -6.267 1.00 58.31 81 HIS A O 1
ATOM 667 N N . LYS A 1 82 ? 2.173 -0.874 -5.229 1.00 57.28 82 LYS A N 1
ATOM 668 C CA . LYS A 1 82 ? 2.823 -0.438 -6.450 1.00 57.28 82 LYS A CA 1
ATOM 669 C C . LYS A 1 82 ? 3.604 -1.651 -6.914 1.00 57.28 82 LYS A C 1
ATOM 671 O O . LYS A 1 82 ? 4.610 -1.979 -6.285 1.00 57.28 82 LYS A O 1
ATOM 676 N N . GLU A 1 83 ? 3.102 -2.336 -7.939 1.00 54.94 83 GLU A N 1
ATOM 677 C CA . GLU A 1 83 ? 3.858 -3.401 -8.587 1.00 54.94 83 GLU A CA 1
ATOM 678 C C . GLU A 1 83 ? 5.233 -2.833 -8.933 1.00 54.94 83 GLU A C 1
ATOM 680 O O . GLU A 1 83 ? 5.385 -1.905 -9.733 1.00 54.94 83 GLU A O 1
ATOM 685 N N . TRP A 1 84 ? 6.249 -3.326 -8.235 1.00 66.56 84 TRP A N 1
ATOM 686 C CA . TRP A 1 84 ? 7.616 -3.025 -8.594 1.00 66.56 84 TRP A CA 1
ATOM 687 C C . TRP A 1 84 ? 7.881 -3.718 -9.921 1.00 66.56 84 TRP A C 1
ATOM 689 O O . TRP A 1 84 ? 7.820 -4.937 -9.976 1.00 66.56 84 TRP A O 1
ATOM 699 N N . ILE A 1 85 ? 8.143 -2.909 -10.954 1.00 62.72 85 ILE A N 1
ATOM 700 C CA . ILE A 1 85 ? 8.621 -3.275 -12.296 1.00 62.72 85 ILE A CA 1
ATOM 701 C C . ILE A 1 85 ? 7.999 -4.580 -12.813 1.00 62.72 85 ILE A C 1
ATOM 703 O O . ILE A 1 85 ? 8.489 -5.676 -12.541 1.00 62.72 85 ILE A O 1
ATOM 707 N N . THR A 1 86 ? 6.949 -4.452 -13.624 1.00 72.81 86 THR A N 1
ATOM 708 C CA . THR A 1 86 ? 6.325 -5.603 -14.2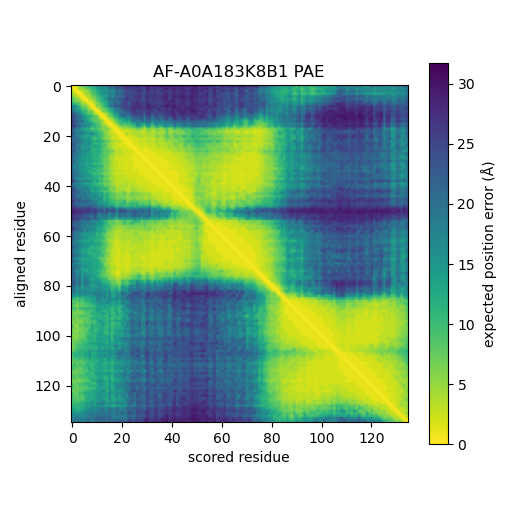90 1.00 72.81 86 THR A CA 1
ATOM 709 C C . THR A 1 86 ? 7.349 -6.407 -15.097 1.00 72.81 86 THR A C 1
ATOM 711 O O . THR A 1 86 ? 8.348 -5.864 -15.581 1.00 72.81 86 THR A O 1
ATOM 714 N N . VAL A 1 87 ? 7.089 -7.705 -15.271 1.00 75.19 87 VAL A N 1
ATOM 715 C CA . VAL A 1 87 ? 7.929 -8.588 -16.099 1.00 75.19 87 VAL A CA 1
ATOM 716 C C . VAL A 1 87 ? 8.092 -8.015 -17.513 1.00 75.19 87 VAL A C 1
ATOM 718 O O . VAL A 1 87 ? 9.204 -7.991 -18.030 1.00 75.19 87 VAL A O 1
ATOM 721 N N . ASP A 1 88 ? 7.025 -7.439 -18.071 1.00 76.69 88 ASP A N 1
ATOM 722 C CA . ASP A 1 88 ? 7.036 -6.778 -19.381 1.00 76.69 88 ASP A CA 1
ATOM 723 C C . ASP A 1 88 ? 7.987 -5.560 -19.427 1.00 76.69 88 ASP A C 1
ATOM 725 O O . ASP A 1 88 ? 8.793 -5.419 -20.349 1.00 76.69 88 ASP A O 1
ATOM 729 N N . THR A 1 89 ? 8.012 -4.725 -18.376 1.00 78.94 89 THR A N 1
ATOM 730 C CA . THR A 1 89 ? 9.001 -3.633 -18.254 1.00 78.94 89 THR A CA 1
ATOM 731 C C . THR A 1 89 ? 10.432 -4.167 -18.239 1.00 78.94 89 THR A C 1
ATOM 733 O O . THR A 1 89 ? 11.337 -3.564 -18.821 1.00 78.94 89 THR A O 1
ATOM 736 N N . LEU A 1 90 ? 10.663 -5.282 -17.545 1.00 81.00 90 LEU A N 1
ATOM 737 C CA . LEU A 1 90 ? 11.990 -5.877 -17.426 1.00 81.00 90 LEU A CA 1
ATOM 738 C C . LEU A 1 90 ? 12.479 -6.428 -18.773 1.00 81.00 90 LEU A C 1
ATOM 740 O O . LEU A 1 90 ? 13.640 -6.205 -19.133 1.00 81.00 90 LEU A O 1
ATOM 744 N N . ASP A 1 91 ? 11.597 -7.082 -19.527 1.00 84.19 91 ASP A N 1
ATOM 745 C CA . ASP A 1 91 ? 11.892 -7.604 -20.862 1.00 84.19 91 ASP A CA 1
ATOM 746 C C . ASP A 1 91 ? 12.247 -6.469 -21.834 1.00 84.19 91 ASP A C 1
ATOM 748 O O . ASP A 1 91 ? 13.269 -6.537 -22.525 1.00 84.19 91 ASP A O 1
ATOM 752 N N . LYS A 1 92 ? 11.516 -5.350 -21.789 1.00 86.12 92 LYS A N 1
ATOM 753 C CA . LYS A 1 92 ? 11.810 -4.147 -22.592 1.00 86.12 92 LYS A CA 1
ATOM 754 C C . LYS A 1 92 ? 13.143 -3.486 -22.221 1.00 86.12 92 LYS A C 1
ATOM 756 O O . LYS A 1 92 ? 13.911 -3.078 -23.098 1.00 86.12 92 LYS A O 1
ATOM 761 N N . ILE A 1 93 ? 13.492 -3.431 -20.930 1.00 85.56 93 ILE A N 1
ATOM 762 C CA . ILE A 1 93 ? 14.815 -2.956 -20.473 1.00 85.56 93 ILE A CA 1
ATOM 763 C C . ILE A 1 93 ? 15.934 -3.852 -21.024 1.00 85.56 93 ILE A C 1
ATOM 765 O O . ILE A 1 93 ? 16.993 -3.355 -21.436 1.00 85.56 93 ILE A O 1
ATOM 769 N N . GLN A 1 94 ? 15.718 -5.167 -21.024 1.00 87.50 94 GLN A N 1
ATOM 770 C CA . GLN A 1 94 ? 16.671 -6.140 -21.546 1.00 87.50 94 GLN A CA 1
ATOM 771 C C . GLN A 1 94 ? 16.826 -6.020 -23.071 1.00 87.50 94 GLN A C 1
ATOM 773 O O . GLN A 1 94 ? 17.957 -6.064 -23.569 1.00 87.50 94 GLN A O 1
ATOM 778 N N . GLU A 1 95 ? 15.730 -5.814 -23.800 1.00 88.62 95 GLU A N 1
ATOM 779 C CA . GLU A 1 95 ? 15.721 -5.592 -25.247 1.00 88.62 95 GLU A CA 1
ATOM 780 C C . GLU A 1 95 ? 16.523 -4.341 -25.628 1.00 88.62 95 GLU A C 1
ATOM 782 O O . GLU A 1 95 ? 17.449 -4.415 -26.443 1.00 88.62 95 GLU A O 1
ATOM 787 N N . ARG A 1 96 ? 16.262 -3.209 -24.959 1.00 91.50 96 ARG A N 1
ATOM 788 C CA . ARG A 1 96 ? 17.003 -1.956 -25.170 1.00 91.50 96 ARG A CA 1
ATOM 789 C C . ARG A 1 96 ? 18.510 -2.140 -24.967 1.00 91.50 96 ARG A C 1
ATOM 791 O O . ARG A 1 96 ? 19.311 -1.630 -25.749 1.00 91.50 96 ARG A O 1
ATOM 798 N N . ARG A 1 97 ? 18.926 -2.886 -23.935 1.00 88.56 97 ARG A N 1
ATOM 799 C CA . ARG A 1 97 ? 20.352 -3.170 -23.681 1.00 88.56 97 ARG A CA 1
ATOM 800 C C . ARG A 1 97 ? 20.988 -4.028 -24.768 1.00 88.56 97 ARG A C 1
ATOM 802 O O . ARG A 1 97 ? 22.128 -3.763 -25.140 1.00 88.56 97 ARG A O 1
ATOM 809 N N . ASN A 1 98 ? 20.280 -5.039 -25.268 1.00 89.81 98 ASN A N 1
ATOM 810 C CA . ASN A 1 98 ? 20.786 -5.880 -26.353 1.00 89.81 98 ASN A CA 1
ATOM 811 C C . ASN A 1 98 ? 20.992 -5.058 -27.635 1.00 89.81 98 ASN A C 1
ATOM 813 O O . ASN A 1 98 ? 22.037 -5.178 -28.270 1.00 89.81 98 ASN A O 1
ATOM 817 N N . LYS A 1 99 ? 20.059 -4.153 -27.952 1.00 91.19 99 LYS A N 1
ATOM 818 C CA . LYS A 1 99 ? 20.177 -3.223 -29.087 1.00 91.19 99 LYS A CA 1
ATOM 819 C C . LYS A 1 99 ? 21.340 -2.241 -28.917 1.00 91.19 99 LYS A C 1
ATOM 821 O O . LYS A 1 99 ? 22.114 -2.037 -29.846 1.00 91.19 99 LYS A O 1
ATOM 826 N N . ASN A 1 100 ? 21.555 -1.719 -27.708 1.00 91.00 100 ASN A N 1
ATOM 827 C CA . ASN A 1 100 ? 22.716 -0.866 -27.430 1.00 91.00 100 ASN A CA 1
ATOM 828 C C . ASN A 1 100 ? 24.053 -1.626 -27.542 1.00 91.00 100 ASN A C 1
ATOM 830 O O . ASN A 1 100 ? 25.055 -1.083 -28.000 1.00 91.00 100 ASN A O 1
ATOM 834 N N . ALA A 1 101 ? 24.080 -2.906 -27.157 1.00 91.62 101 ALA A N 1
ATOM 835 C CA . ALA A 1 101 ? 25.258 -3.748 -27.347 1.00 91.62 101 ALA A CA 1
ATOM 836 C C . ALA A 1 101 ? 25.584 -3.931 -28.837 1.00 91.62 101 ALA A C 1
ATOM 838 O O . ALA A 1 101 ? 26.750 -3.818 -29.202 1.00 91.62 101 ALA A O 1
ATOM 839 N N . ALA A 1 102 ? 24.569 -4.122 -29.690 1.00 90.31 102 ALA A N 1
ATOM 840 C CA . ALA A 1 102 ? 24.749 -4.215 -31.139 1.00 90.31 102 ALA A CA 1
ATOM 841 C C . ALA A 1 102 ? 25.365 -2.936 -31.740 1.00 90.31 102 ALA A C 1
ATOM 843 O O . ALA A 1 102 ? 26.247 -3.027 -32.593 1.00 90.31 102 ALA A O 1
ATOM 844 N N . ILE A 1 103 ? 24.977 -1.752 -31.244 1.00 92.12 103 ILE A N 1
ATOM 845 C CA . ILE A 1 103 ? 25.610 -0.474 -31.618 1.00 92.12 103 ILE A CA 1
ATOM 846 C C . ILE A 1 103 ? 27.093 -0.475 -31.235 1.00 92.12 103 ILE A C 1
ATOM 848 O O . ILE A 1 103 ? 27.942 -0.132 -32.057 1.00 92.12 103 ILE A O 1
ATOM 852 N N . ASN A 1 104 ? 27.419 -0.875 -30.006 1.00 90.75 104 ASN A N 1
ATOM 853 C CA . ASN A 1 104 ? 28.796 -0.858 -29.506 1.00 90.75 104 ASN A CA 1
ATOM 854 C C . ASN A 1 104 ? 29.710 -1.865 -30.218 1.00 90.75 104 ASN A C 1
ATOM 856 O O . ASN A 1 104 ? 30.905 -1.617 -30.337 1.00 90.75 104 ASN A O 1
ATOM 860 N N . THR A 1 105 ? 29.165 -2.985 -30.701 1.00 94.00 105 THR A N 1
ATOM 861 C CA . THR A 1 105 ? 29.923 -4.012 -31.434 1.00 94.00 105 THR A CA 1
ATOM 862 C C . THR A 1 105 ? 29.935 -3.812 -32.951 1.00 94.00 105 THR A C 1
ATOM 864 O O . THR A 1 105 ? 30.563 -4.604 -33.654 1.00 94.00 105 THR A O 1
ATOM 867 N N . SER A 1 106 ? 29.233 -2.799 -33.469 1.00 93.25 106 SER A N 1
ATOM 868 C CA . SER A 1 106 ? 29.172 -2.517 -34.908 1.00 93.25 106 SER A CA 1
ATOM 869 C C . SER A 1 106 ? 30.553 -2.169 -35.472 1.00 93.25 106 SER A C 1
ATOM 871 O O . SER A 1 106 ? 31.315 -1.414 -34.863 1.00 93.25 106 SER A O 1
ATOM 873 N N . ARG A 1 107 ? 30.892 -2.735 -36.638 1.00 91.69 107 ARG A N 1
ATOM 874 C CA . ARG A 1 107 ? 32.210 -2.547 -37.269 1.00 91.69 107 ARG A CA 1
ATOM 875 C C . ARG A 1 107 ? 32.166 -1.530 -38.399 1.00 91.69 107 ARG A C 1
ATOM 877 O O . ARG A 1 107 ? 33.154 -0.841 -38.636 1.00 91.69 107 ARG A O 1
ATOM 884 N N . THR A 1 108 ? 31.030 -1.409 -39.081 1.00 94.06 108 THR A N 1
ATOM 885 C CA . THR A 1 108 ? 30.848 -0.463 -40.189 1.00 94.06 108 THR A CA 1
ATOM 886 C C . THR A 1 108 ? 29.844 0.640 -39.850 1.00 94.06 108 THR A C 1
ATOM 888 O O . THR A 1 108 ? 28.953 0.476 -39.014 1.00 94.06 108 THR A O 1
ATOM 891 N N . ARG A 1 109 ? 29.948 1.793 -40.531 1.00 92.00 109 ARG A N 1
ATOM 892 C CA . ARG A 1 109 ? 28.996 2.911 -40.365 1.00 92.00 109 ARG A CA 1
ATOM 893 C C . ARG A 1 109 ? 27.553 2.514 -40.694 1.00 92.00 109 ARG A C 1
ATOM 895 O O . ARG A 1 109 ? 26.641 2.988 -40.024 1.00 92.00 109 ARG A O 1
ATOM 902 N N . ALA A 1 110 ? 27.357 1.649 -41.690 1.00 92.94 110 ALA A N 1
ATOM 903 C CA . ALA A 1 110 ? 26.035 1.181 -42.097 1.00 92.94 110 ALA A CA 1
ATOM 904 C C . ALA A 1 110 ? 25.387 0.291 -41.022 1.00 92.94 110 ALA A C 1
ATOM 906 O O . ALA A 1 110 ? 24.236 0.512 -40.650 1.00 92.94 110 ALA A O 1
ATOM 907 N N . GLU A 1 111 ? 26.142 -0.658 -40.458 1.00 91.81 111 GLU A N 1
ATOM 908 C CA . GLU A 1 111 ? 25.684 -1.489 -39.335 1.00 91.81 111 GLU A CA 1
ATOM 909 C C . GLU A 1 111 ? 25.336 -0.641 -38.111 1.00 91.81 111 GLU A C 1
ATOM 911 O O . GLU A 1 111 ? 24.298 -0.851 -37.483 1.00 91.81 111 GLU A O 1
ATOM 916 N N . LYS A 1 112 ? 26.177 0.354 -37.799 1.00 93.94 112 LYS A N 1
ATOM 917 C CA . LYS A 1 112 ? 25.944 1.268 -36.680 1.00 93.94 112 LYS A CA 1
ATOM 918 C C . LYS A 1 112 ? 24.659 2.071 -36.864 1.00 93.94 112 LYS A C 1
ATOM 920 O O . LYS A 1 112 ? 23.864 2.150 -35.933 1.00 93.94 112 LYS A O 1
ATOM 925 N N . ALA A 1 113 ? 24.430 2.616 -38.060 1.00 93.56 113 ALA A N 1
ATOM 926 C CA . ALA A 1 113 ? 23.219 3.371 -38.377 1.00 93.56 113 ALA A CA 1
ATOM 927 C C . ALA A 1 113 ? 21.951 2.512 -38.230 1.00 93.56 113 ALA A C 1
ATOM 929 O O . ALA A 1 113 ? 20.974 2.957 -37.629 1.00 93.56 113 ALA A O 1
ATOM 930 N N . LYS A 1 114 ? 21.988 1.258 -38.701 1.00 93.31 114 LYS A N 1
ATOM 931 C CA . LYS A 1 114 ? 20.869 0.316 -38.556 1.00 93.31 114 LYS A CA 1
ATOM 932 C C . LYS A 1 114 ? 20.585 -0.019 -37.087 1.00 93.31 114 LYS A C 1
ATOM 934 O O . LYS A 1 114 ? 19.451 0.117 -36.637 1.00 93.31 114 LYS A O 1
ATOM 939 N N . ALA A 1 115 ? 21.613 -0.383 -36.320 1.00 91.56 115 ALA A N 1
ATOM 940 C CA . ALA A 1 115 ? 21.462 -0.700 -34.899 1.00 91.56 115 ALA A CA 1
ATOM 941 C C . ALA A 1 115 ? 20.961 0.510 -34.082 1.00 91.56 115 ALA A C 1
ATOM 943 O O . ALA A 1 115 ? 20.197 0.360 -33.127 1.00 91.56 115 ALA A O 1
ATOM 944 N N . GLN A 1 116 ? 21.354 1.723 -34.477 1.00 92.69 116 GLN A N 1
ATOM 945 C CA . GLN A 1 116 ? 20.925 2.964 -33.836 1.00 92.69 116 GLN A CA 1
ATOM 946 C C . GLN A 1 116 ? 19.453 3.295 -34.122 1.00 92.69 116 GLN A C 1
ATOM 948 O O . GLN A 1 116 ? 18.749 3.746 -33.215 1.00 92.69 116 GLN A O 1
ATOM 953 N N . ALA A 1 117 ? 18.953 2.995 -35.324 1.00 93.75 117 ALA A N 1
ATOM 954 C CA . ALA A 1 117 ? 17.525 3.079 -35.630 1.00 93.75 117 ALA A CA 1
ATOM 955 C C . ALA A 1 117 ? 16.704 2.106 -34.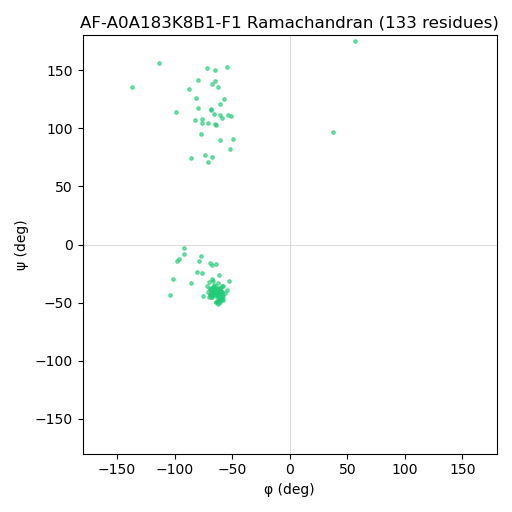760 1.00 93.75 117 ALA A C 1
ATOM 957 O O . ALA A 1 117 ? 15.748 2.519 -34.102 1.00 93.75 117 ALA A O 1
ATOM 958 N N . GLU A 1 118 ? 17.133 0.843 -34.664 1.00 91.81 118 GLU A N 1
ATOM 959 C CA . GLU A 1 118 ? 16.453 -0.190 -33.865 1.00 91.81 118 GLU A CA 1
ATOM 960 C C . GLU A 1 118 ? 16.423 0.141 -32.360 1.00 91.81 118 GLU A C 1
ATOM 962 O O . GLU A 1 118 ? 15.417 -0.097 -31.682 1.00 91.81 118 GLU A O 1
ATOM 967 N N . TYR A 1 119 ? 17.511 0.706 -31.823 1.00 92.31 119 TYR A N 1
ATOM 968 C CA . TYR A 1 119 ? 17.579 1.188 -30.439 1.00 92.31 119 TYR A CA 1
ATOM 969 C C . TYR A 1 119 ? 16.618 2.351 -30.180 1.00 92.31 119 TYR A C 1
ATOM 971 O O . TYR A 1 119 ? 15.962 2.380 -29.139 1.00 92.31 119 TYR A O 1
ATOM 979 N N . THR A 1 120 ? 16.515 3.289 -31.123 1.00 93.94 120 THR A N 1
ATOM 980 C CA . THR A 1 120 ? 15.656 4.474 -30.991 1.00 93.94 120 THR A CA 1
ATOM 981 C C . THR A 1 120 ? 14.183 4.073 -30.890 1.00 93.94 120 THR A C 1
ATOM 983 O O . THR A 1 120 ? 13.471 4.555 -30.011 1.00 93.94 120 THR A O 1
ATOM 986 N N . GLU A 1 121 ? 13.740 3.121 -31.716 1.00 92.75 121 GLU A N 1
ATOM 987 C CA . GLU A 1 121 ? 12.375 2.588 -31.660 1.00 92.75 121 GLU A CA 1
ATOM 988 C C . GLU A 1 121 ? 12.089 1.869 -30.328 1.00 92.75 121 GLU A C 1
ATOM 990 O O . GLU A 1 121 ? 11.053 2.092 -29.701 1.00 92.75 121 GLU A O 1
ATOM 995 N N . ALA A 1 122 ? 13.027 1.038 -29.857 1.00 89.25 122 ALA A N 1
ATOM 996 C CA . ALA A 1 122 ? 12.886 0.332 -28.582 1.00 89.25 122 ALA A CA 1
ATOM 997 C C . ALA A 1 122 ? 12.855 1.282 -27.378 1.00 89.25 122 ALA A C 1
ATOM 999 O O . ALA A 1 122 ? 12.106 1.052 -26.429 1.00 89.25 122 ALA A O 1
ATOM 1000 N N . ASN A 1 123 ? 13.662 2.348 -27.403 1.00 89.81 123 ASN A N 1
ATOM 1001 C CA . ASN A 1 123 ? 13.689 3.331 -26.327 1.00 89.81 123 ASN A CA 1
ATOM 1002 C C . ASN A 1 123 ? 12.372 4.116 -26.252 1.00 89.81 123 ASN A C 1
ATOM 1004 O O . ASN A 1 123 ? 11.833 4.272 -25.161 1.00 89.81 123 ASN A O 1
ATOM 1008 N N . LYS A 1 124 ? 11.805 4.506 -27.401 1.00 90.81 124 LYS A N 1
ATOM 1009 C CA . LYS A 1 124 ? 10.504 5.184 -27.468 1.00 90.81 124 LYS A CA 1
ATOM 1010 C C . LYS A 1 124 ? 9.374 4.336 -26.865 1.00 90.81 124 LYS A C 1
ATOM 1012 O O . LYS A 1 124 ? 8.636 4.821 -26.015 1.00 90.81 124 LYS A O 1
ATOM 1017 N N . LYS A 1 125 ? 9.291 3.046 -27.224 1.00 86.25 125 LYS A N 1
ATOM 1018 C CA . LYS A 1 125 ? 8.283 2.115 -26.668 1.00 86.25 125 LYS A CA 1
ATOM 1019 C C . LYS A 1 125 ? 8.397 1.957 -25.147 1.00 86.25 125 LYS A C 1
ATOM 1021 O O . LYS A 1 125 ? 7.386 1.856 -24.460 1.00 86.25 125 LYS A O 1
ATOM 1026 N N . ALA A 1 126 ? 9.621 1.937 -24.617 1.00 83.38 126 ALA A N 1
ATOM 1027 C CA . ALA A 1 126 ? 9.852 1.852 -23.176 1.00 83.38 126 ALA A CA 1
ATOM 1028 C C . ALA A 1 126 ? 9.449 3.144 -22.432 1.00 83.38 126 ALA A C 1
ATOM 1030 O O . ALA A 1 126 ? 9.008 3.075 -21.285 1.00 83.38 126 ALA A O 1
ATOM 1031 N N . GLU A 1 127 ? 9.590 4.309 -23.071 1.00 84.06 127 GLU A N 1
ATOM 1032 C CA . GLU A 1 127 ? 9.214 5.613 -22.509 1.00 84.06 127 GLU A CA 1
ATOM 1033 C C . GLU A 1 127 ? 7.695 5.842 -22.506 1.00 84.06 127 GLU A C 1
ATOM 1035 O O . GLU A 1 127 ? 7.150 6.255 -21.481 1.00 84.06 127 GLU A O 1
ATOM 1040 N N . GLU A 1 128 ? 6.994 5.510 -23.594 1.00 82.56 128 GLU A N 1
ATOM 1041 C CA . GLU A 1 128 ? 5.529 5.653 -23.705 1.00 82.56 128 GLU A CA 1
ATOM 1042 C C . GLU A 1 128 ? 4.786 4.857 -22.620 1.00 82.56 128 GLU A C 1
ATOM 1044 O O . GLU A 1 128 ? 3.852 5.340 -21.983 1.00 82.56 128 GLU A O 1
ATOM 1049 N N . GLU A 1 129 ? 5.240 3.642 -22.328 1.00 73.19 129 GLU A N 1
ATOM 1050 C CA . GLU A 1 129 ? 4.623 2.796 -21.307 1.00 73.19 129 GLU A CA 1
ATOM 1051 C C . GLU A 1 129 ? 4.967 3.229 -19.873 1.00 73.19 129 GLU A C 1
ATOM 1053 O O . GLU A 1 129 ? 4.243 2.929 -18.920 1.00 73.19 129 GLU A O 1
ATOM 1058 N N . HIS A 1 130 ? 6.096 3.916 -19.688 1.00 67.50 130 HIS A N 1
ATOM 1059 C CA . HIS A 1 130 ? 6.405 4.548 -18.411 1.00 67.50 130 HIS A CA 1
ATOM 1060 C C . HIS A 1 130 ? 5.468 5.737 -18.159 1.00 67.50 130 HIS A C 1
ATOM 1062 O O . HIS A 1 130 ? 5.012 5.909 -17.031 1.00 67.50 130 HIS A O 1
ATOM 1068 N N . GLN A 1 131 ? 5.133 6.513 -19.196 1.00 66.69 131 GLN A N 1
ATOM 1069 C CA . GLN A 1 131 ? 4.186 7.629 -19.101 1.00 66.69 131 GLN A CA 1
ATOM 1070 C C . GLN A 1 131 ? 2.738 7.157 -18.891 1.00 66.69 131 GLN A C 1
ATOM 1072 O O . GLN A 1 131 ? 2.086 7.640 -17.970 1.00 66.69 131 GLN A O 1
ATOM 1077 N N . ASN A 1 132 ? 2.272 6.145 -19.632 1.00 63.47 132 ASN A N 1
ATOM 1078 C CA . ASN A 1 132 ? 0.914 5.589 -19.486 1.00 63.47 132 ASN A CA 1
ATOM 1079 C C . ASN A 1 132 ? 0.640 4.935 -18.121 1.00 63.47 132 ASN A C 1
ATOM 1081 O O . ASN A 1 132 ? -0.509 4.690 -17.777 1.00 63.47 132 ASN A O 1
ATOM 1085 N N . ARG A 1 133 ? 1.684 4.616 -17.347 1.00 57.50 133 ARG A N 1
ATOM 1086 C CA . ARG A 1 133 ? 1.556 4.078 -15.982 1.00 57.50 133 ARG A CA 1
ATOM 1087 C C . ARG A 1 133 ? 1.557 5.144 -14.887 1.00 57.50 133 ARG A C 1
ATOM 1089 O O . ARG A 1 133 ? 1.378 4.804 -13.719 1.00 57.50 133 ARG A O 1
ATOM 1096 N N . GLN A 1 134 ? 1.838 6.398 -15.234 1.00 50.28 134 GLN A N 1
ATOM 1097 C CA . GLN A 1 134 ? 1.831 7.525 -14.298 1.00 50.28 134 GLN A CA 1
ATOM 1098 C C . GLN A 1 134 ? 0.513 8.313 -14.308 1.00 50.28 134 GLN A C 1
ATOM 1100 O O . GLN A 1 134 ? 0.301 9.112 -13.397 1.00 50.28 134 GLN A O 1
ATOM 1105 N N . THR A 1 135 ? -0.348 8.076 -15.299 1.00 42.09 135 THR A N 1
ATOM 1106 C CA . THR A 1 135 ? -1.728 8.579 -15.424 1.00 42.09 135 THR A CA 1
ATOM 1107 C C . THR A 1 135 ? -2.736 7.557 -14.928 1.00 42.09 135 THR A C 1
ATOM 1109 O O . THR A 1 135 ? -3.686 7.966 -14.230 1.00 42.09 135 THR A O 1
#

Secondary structure (DSSP, 8-state):
------------------B-GGGGTSHHHHHHHHHHHHHHHHHHHHHHTTS---HHHHHHHHHHHHHHHHHHHT-B-------SS-HHHHHHHHHHHHHHHHHHH--SHHHHHHHHHHHHHHHHHHHHHHHHTT-

Solvent-accessible surface area (backbone atoms only — not comparable to full-atom values): 7987 Å² total; per-residue (Å²): 131,83,84,83,69,81,80,79,64,86,71,85,69,82,64,82,79,50,60,32,64,70,46,65,74,38,66,69,51,36,51,50,41,52,53,53,39,51,55,46,50,51,57,48,51,61,54,56,78,73,47,101,67,53,75,67,58,52,53,50,50,54,53,50,45,54,52,50,38,43,51,74,66,40,28,68,49,82,75,79,80,72,78,76,73,52,71,68,57,50,52,49,55,52,51,37,50,48,31,50,49,48,35,75,69,41,87,46,73,68,55,28,53,52,29,48,52,57,28,52,56,46,48,50,58,55,49,55,57,55,53,67,70,74,111

Radius of gyration: 28.58 Å; Cα contacts (8 Å, |Δi|>4): 75; chains: 1; bounding box: 50×31×81 Å

Foldseek 3Di:
DDDPDPPPDCPDDPPPQDFQCVLCVPPVLVVVLVVQLVVLVVVLVVVPVVDPDDPVVNVVSNVVSNVVSSCVRRNTDDDPPPPDQDPVLVVLVVQLVVLVVQLVPDDDPVSNVVSVVVNVVSVVVSVVVVVVVVD

Organism: NCBI:txid6186

Mean predicted aligned error: 13.71 Å

pLDDT: mean 80.19, std 14.74, range [39.41, 95.31]

Sequence (135 aa):
MKLKLKKHWTMGWTTPQMFNTAFLQDTDKLNKFKIVLSNKFQAFHDLLNGEETTMVSNWKGIKEAITSACHEVLGHKKHHHKEWITVDTLDKIQERRNKNAAINTSRTRAEKAKAQAEYTEANKKAEEEHQNRQT

Nearest PDB structures (foldseek):
  6z03-assembly1_B  TM=4.205E-01  e=6.533E+00  Candidatus Caldarchaeum subterraneum